Protein AF-A0A8B5XJU7-F1 (afdb_monomer_lite)

Foldseek 3Di:
DDDDDPVVPDPDDDWDDFDWDPDDDPQWDWDDAPCVVPDDPDTTTGNDPPGDDDDPPDDDDHDDPDPD

Organism: Streptococcus pneumoniae (NCBI:txid1313)

Sequence (68 aa):
MKKVKLGEVLSLKKGKKATVLAEQTTLSQRYIQIDDLRNNNNLKFTESLNMTEALPDDILIAWDGANA

pLDDT: mean 90.56, std 10.79, range [46.66, 97.75]

Structure (mmCIF, N/CA/C/O backbone):
data_AF-A0A8B5XJU7-F1
#
_entry.id   AF-A0A8B5XJU7-F1
#
loop_
_atom_site.group_PDB
_atom_site.id
_atom_site.type_symbol
_atom_site.label_atom_id
_atom_site.label_alt_id
_atom_site.label_comp_id
_atom_site.label_asym_id
_atom_site.label_entity_id
_atom_site.label_seq_id
_atom_site.pdbx_PDB_ins_code
_atom_site.Cartn_x
_atom_site.Cartn_y
_atom_site.Cartn_z
_atom_site.occupancy
_atom_site.B_iso_or_equiv
_atom_site.auth_seq_id
_atom_site.auth_comp_id
_atom_site.auth_asym_id
_atom_site.auth_atom_id
_atom_site.pdbx_PDB_model_num
ATOM 1 N N . MET A 1 1 ? -22.612 1.913 25.023 1.00 80.25 1 MET A N 1
ATOM 2 C CA . MET A 1 1 ? -21.241 1.718 24.491 1.00 80.25 1 MET A CA 1
ATOM 3 C C . MET A 1 1 ? -20.422 2.980 24.701 1.00 80.25 1 MET A C 1
ATOM 5 O O . MET A 1 1 ? -20.950 4.065 24.483 1.00 80.25 1 MET A O 1
ATOM 9 N N . LYS A 1 2 ? -19.153 2.848 25.106 1.00 92.75 2 LYS A N 1
ATOM 10 C CA . LYS A 1 2 ? -18.206 3.970 25.181 1.00 92.75 2 LYS A CA 1
ATOM 11 C C . LYS A 1 2 ? -17.663 4.267 23.779 1.00 92.75 2 LYS A C 1
ATOM 13 O O . LYS A 1 2 ? -17.301 3.339 23.065 1.00 92.75 2 LYS A O 1
ATOM 18 N N . LYS A 1 3 ? -17.610 5.543 23.394 1.00 94.50 3 LYS A N 1
ATOM 19 C CA . LYS A 1 3 ? -16.935 5.994 22.168 1.00 94.50 3 LYS A CA 1
ATOM 20 C C . LYS A 1 3 ? -15.479 6.318 22.507 1.00 94.50 3 LYS A C 1
ATOM 22 O O . LYS A 1 3 ? -15.235 7.003 23.497 1.00 94.50 3 LYS A O 1
ATOM 27 N N . VAL A 1 4 ? -14.541 5.822 21.710 1.00 95.62 4 VAL A N 1
ATOM 28 C CA . VAL A 1 4 ? -13.094 6.076 21.837 1.00 95.62 4 VAL A CA 1
ATOM 29 C C . VAL A 1 4 ? -12.527 6.422 20.464 1.00 95.62 4 VAL A C 1
ATOM 31 O O . VAL A 1 4 ? -13.134 6.069 19.448 1.00 95.62 4 VAL A O 1
ATOM 34 N N . LYS A 1 5 ? -11.398 7.135 20.409 1.00 94.81 5 LYS A N 1
ATOM 35 C CA . LYS A 1 5 ? -10.750 7.425 19.121 1.00 94.81 5 LYS A CA 1
ATOM 36 C C . LYS A 1 5 ? -10.002 6.187 18.638 1.00 94.81 5 LYS A C 1
ATOM 38 O O . LYS A 1 5 ? -9.393 5.480 19.429 1.00 94.81 5 LYS A O 1
ATOM 43 N N . LEU A 1 6 ? -9.978 5.957 17.326 1.00 92.12 6 LEU A N 1
ATOM 44 C CA . LEU A 1 6 ? -9.314 4.780 16.756 1.00 92.12 6 LEU A CA 1
ATOM 45 C C . LEU A 1 6 ? -7.813 4.731 17.095 1.00 92.12 6 LEU A C 1
ATOM 47 O O . LEU A 1 6 ? -7.307 3.695 17.510 1.00 92.12 6 LEU A O 1
ATOM 51 N N . GLY A 1 7 ? -7.128 5.876 17.013 1.00 93.19 7 GLY A N 1
ATOM 52 C CA . GLY A 1 7 ? -5.707 5.994 17.358 1.00 93.19 7 GLY A CA 1
ATOM 53 C C . GLY A 1 7 ? -5.375 5.784 18.842 1.00 93.19 7 GLY A C 1
ATOM 54 O O . GLY A 1 7 ? -4.203 5.720 19.186 1.00 93.19 7 GLY A O 1
ATOM 55 N N . GLU A 1 8 ? -6.380 5.691 19.723 1.00 94.94 8 GLU A N 1
ATOM 56 C CA . GLU A 1 8 ? -6.182 5.318 21.134 1.00 94.94 8 GLU A CA 1
ATOM 57 C C . GLU A 1 8 ? -6.134 3.793 21.323 1.00 94.94 8 GLU A C 1
ATOM 59 O O . GLU A 1 8 ? -5.699 3.323 22.369 1.00 94.94 8 GLU A O 1
ATOM 64 N N . VAL A 1 9 ? -6.590 3.021 20.330 1.00 94.56 9 VAL A N 1
ATOM 65 C CA . VAL A 1 9 ? -6.713 1.555 20.404 1.00 94.56 9 VAL A CA 1
ATOM 66 C C . VAL A 1 9 ? -5.693 0.857 19.506 1.00 94.56 9 VAL A C 1
ATOM 68 O O . VAL A 1 9 ? -5.272 -0.256 19.804 1.00 94.56 9 VAL A O 1
ATOM 71 N N . LEU A 1 10 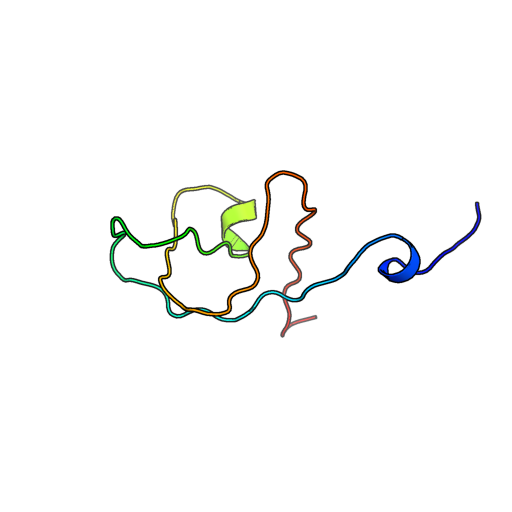? -5.286 1.501 18.410 1.00 93.50 10 LEU A N 1
ATOM 72 C CA . LEU A 1 10 ? -4.362 0.934 17.434 1.00 93.50 10 LEU A CA 1
ATOM 73 C C . LEU A 1 10 ? -3.463 1.999 16.802 1.00 93.50 10 LEU A C 1
ATOM 75 O O . LEU A 1 10 ? -3.773 3.192 16.808 1.00 93.50 10 LEU A O 1
ATOM 79 N N . SER A 1 11 ? -2.340 1.564 16.230 1.00 93.81 11 SER A N 1
ATOM 80 C CA . SER A 1 11 ? -1.438 2.451 15.499 1.00 93.81 11 SER A CA 1
ATOM 81 C C . SER A 1 11 ? -1.960 2.712 14.088 1.00 93.81 11 SER A C 1
ATOM 83 O O . SER A 1 11 ? -2.254 1.774 13.352 1.00 93.81 11 SER A O 1
ATOM 85 N N . LEU A 1 12 ? -2.009 3.979 13.679 1.00 93.56 12 LEU A N 1
ATOM 86 C CA . LEU A 1 12 ? -2.418 4.378 12.333 1.00 93.56 12 LEU A CA 1
ATOM 87 C C . LEU A 1 12 ? -1.197 4.810 11.517 1.00 93.56 12 LEU A C 1
ATOM 89 O O . LEU A 1 12 ? -0.470 5.720 11.919 1.00 93.56 12 LEU A O 1
ATOM 93 N N . LYS A 1 13 ? -0.995 4.199 10.346 1.00 93.19 13 LYS A N 1
ATOM 94 C CA . LYS A 1 13 ? 0.033 4.595 9.371 1.00 93.19 13 LYS A CA 1
ATOM 95 C C . LYS A 1 13 ? -0.624 4.861 8.022 1.00 93.19 13 LYS A C 1
ATOM 97 O O . LYS A 1 13 ? -1.432 4.068 7.554 1.00 93.19 13 LYS A O 1
ATOM 102 N N . LYS A 1 14 ? -0.279 5.983 7.385 1.00 91.50 14 LYS A N 1
ATOM 103 C CA . LYS A 1 14 ? -0.755 6.290 6.029 1.00 91.50 14 LYS A CA 1
ATOM 104 C C . LYS A 1 14 ? 0.065 5.524 4.993 1.00 91.50 14 LYS A C 1
ATOM 106 O O . LYS A 1 14 ? 1.284 5.400 5.133 1.00 91.50 14 LYS A O 1
ATOM 111 N N . GLY A 1 15 ? -0.600 5.065 3.936 1.00 91.62 15 GLY A N 1
ATOM 112 C CA . GLY A 1 15 ? 0.077 4.580 2.737 1.00 91.62 15 GLY A CA 1
ATOM 113 C C . GLY A 1 15 ? 0.918 5.687 2.095 1.00 91.62 15 GLY A C 1
ATOM 114 O O . GLY A 1 15 ? 0.612 6.874 2.224 1.00 91.62 15 GLY A O 1
ATOM 115 N N . LYS A 1 16 ? 1.992 5.295 1.409 1.00 92.38 16 LYS A N 1
ATOM 116 C CA . LYS A 1 16 ? 2.854 6.207 0.649 1.00 92.38 16 LYS A CA 1
ATOM 117 C C . LYS A 1 16 ? 2.708 5.926 -0.842 1.00 92.38 16 LYS A C 1
ATOM 119 O O . LYS A 1 16 ? 2.405 4.804 -1.249 1.00 92.38 16 LYS A O 1
ATOM 124 N N . LYS A 1 17 ? 2.920 6.953 -1.663 1.00 92.12 17 LYS A N 1
ATOM 125 C CA . LYS A 1 17 ? 2.992 6.785 -3.115 1.00 92.12 17 LYS A CA 1
ATOM 126 C C . LYS A 1 17 ? 4.311 6.096 -3.461 1.00 92.12 17 LYS A C 1
ATOM 128 O O . LYS A 1 17 ? 5.361 6.578 -3.046 1.00 92.12 17 LYS A O 1
ATOM 133 N N . ALA A 1 18 ? 4.236 4.995 -4.198 1.00 94.38 18 ALA A N 1
ATOM 134 C CA . ALA A 1 18 ? 5.398 4.252 -4.673 1.00 94.38 18 ALA A CA 1
ATOM 135 C C . ALA A 1 18 ? 5.614 4.495 -6.170 1.00 94.38 18 ALA A C 1
ATOM 137 O O . ALA A 1 18 ? 4.666 4.813 -6.897 1.00 94.38 18 ALA A O 1
ATOM 138 N N . THR A 1 19 ? 6.838 4.278 -6.644 1.00 96.56 19 THR A N 1
ATOM 139 C CA . THR A 1 19 ? 7.091 4.099 -8.077 1.00 96.56 19 THR A CA 1
ATOM 140 C C . THR A 1 19 ? 6.694 2.680 -8.467 1.00 96.56 19 THR A C 1
ATOM 142 O O . THR A 1 19 ? 7.155 1.716 -7.853 1.00 96.56 19 THR A O 1
ATOM 145 N N . VAL A 1 20 ? 5.820 2.552 -9.464 1.00 96.81 20 VAL A N 1
ATOM 146 C CA . VAL A 1 20 ? 5.358 1.253 -9.969 1.00 96.81 20 VAL A CA 1
ATOM 147 C C . VAL A 1 20 ? 6.350 0.740 -11.003 1.00 96.81 20 VAL A C 1
ATOM 149 O O . VAL A 1 20 ? 6.744 1.484 -11.901 1.00 96.81 20 VAL A O 1
ATOM 152 N N . LEU A 1 21 ? 6.746 -0.521 -10.872 1.00 97.25 21 LEU A N 1
ATOM 153 C CA . LEU A 1 21 ? 7.575 -1.199 -11.861 1.00 97.25 21 LEU A CA 1
ATOM 154 C C . LEU A 1 21 ? 6.731 -1.645 -13.058 1.00 97.25 21 LEU A C 1
ATOM 156 O O . LEU A 1 21 ? 5.567 -2.011 -12.899 1.00 97.25 21 LEU A O 1
ATOM 160 N N . ALA A 1 22 ? 7.332 -1.638 -14.249 1.00 95.31 22 ALA A N 1
ATOM 161 C CA . ALA A 1 22 ? 6.698 -2.181 -15.450 1.00 95.31 22 ALA A CA 1
ATOM 162 C C . ALA A 1 22 ? 6.559 -3.712 -15.381 1.00 95.31 22 ALA A C 1
ATOM 164 O O . ALA A 1 22 ? 5.578 -4.263 -15.871 1.00 95.31 22 ALA A O 1
ATOM 165 N N . GLU A 1 23 ? 7.518 -4.379 -14.737 1.00 95.25 23 GLU A N 1
ATOM 166 C CA . GLU A 1 23 ? 7.573 -5.832 -14.586 1.00 95.25 23 GLU A CA 1
ATOM 167 C C . GLU A 1 23 ? 7.952 -6.208 -13.148 1.00 95.25 23 GLU A C 1
ATOM 169 O O . GLU A 1 23 ? 8.615 -5.446 -12.440 1.00 95.25 23 GLU A O 1
ATOM 174 N N . GLN A 1 24 ? 7.514 -7.388 -12.706 1.00 96.62 24 GLN A N 1
ATOM 175 C CA . GLN A 1 24 ? 7.881 -7.938 -11.403 1.00 96.62 24 GLN A CA 1
ATOM 176 C C . GLN A 1 24 ? 9.331 -8.439 -11.425 1.00 96.62 24 GLN A C 1
ATOM 178 O O . GLN A 1 24 ? 9.747 -9.128 -12.352 1.00 96.62 24 GLN A O 1
ATOM 183 N N . THR A 1 25 ? 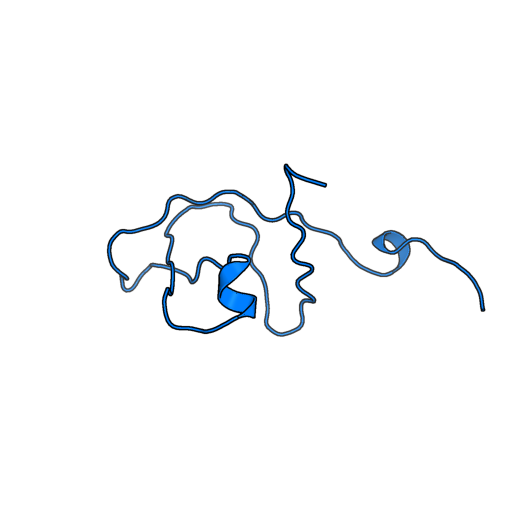10.073 -8.163 -10.356 1.00 97.25 25 THR A N 1
ATOM 184 C CA . THR A 1 25 ? 11.434 -8.674 -10.141 1.00 97.25 25 THR A CA 1
ATOM 185 C C . THR A 1 25 ? 11.481 -9.574 -8.903 1.00 97.25 25 THR A C 1
ATOM 187 O O . THR A 1 25 ? 10.535 -9.626 -8.111 1.00 97.25 25 THR A O 1
ATOM 190 N N . THR A 1 26 ? 12.618 -10.234 -8.680 1.00 97.00 26 THR A N 1
ATOM 191 C CA . THR A 1 26 ? 12.872 -11.025 -7.464 1.00 97.00 26 THR A CA 1
ATOM 192 C C . THR A 1 26 ? 13.002 -10.182 -6.194 1.00 97.00 26 THR A C 1
ATOM 194 O O . THR A 1 26 ? 12.884 -10.727 -5.102 1.00 97.00 26 THR A O 1
ATOM 197 N N . LEU A 1 27 ? 13.282 -8.881 -6.321 1.00 96.69 27 LEU A N 1
ATOM 198 C CA . LEU A 1 27 ? 13.442 -7.955 -5.192 1.00 96.69 27 LEU A CA 1
ATOM 199 C C . LEU A 1 27 ? 12.182 -7.121 -4.941 1.00 96.69 27 LEU A C 1
ATOM 201 O O . LEU A 1 27 ? 12.032 -6.523 -3.877 1.00 96.69 27 LEU A O 1
ATOM 205 N N . SER A 1 28 ? 11.281 -7.078 -5.919 1.00 97.25 28 SER A N 1
ATOM 206 C CA . SER A 1 28 ? 10.072 -6.279 -5.841 1.00 97.25 28 SER A CA 1
ATOM 207 C C . SER A 1 28 ? 9.082 -6.806 -4.804 1.00 97.25 28 SER A C 1
ATOM 209 O O . SER A 1 28 ? 8.884 -8.009 -4.632 1.00 97.25 28 SER A O 1
ATOM 211 N N . GLN A 1 29 ? 8.410 -5.871 -4.143 1.00 96.75 29 GLN A N 1
ATOM 212 C CA . GLN A 1 29 ? 7.319 -6.135 -3.217 1.00 96.75 29 GLN A CA 1
ATOM 213 C C . GLN A 1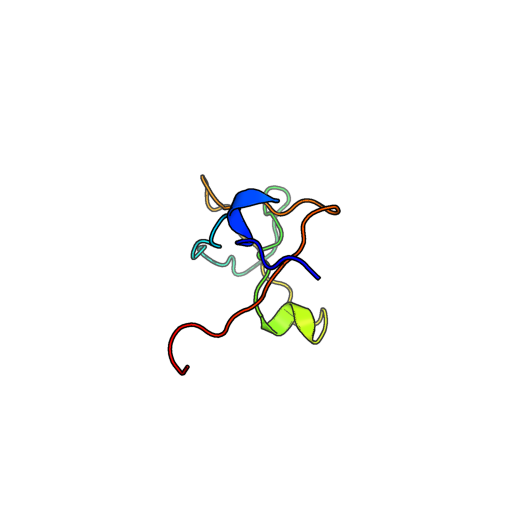 29 ? 5.978 -5.754 -3.847 1.00 96.75 29 GLN A C 1
ATOM 215 O O . GLN A 1 29 ? 5.899 -4.897 -4.734 1.00 96.75 29 GLN A O 1
ATOM 220 N N . ARG A 1 30 ? 4.898 -6.380 -3.369 1.00 95.81 30 ARG A N 1
ATOM 221 C CA . ARG A 1 30 ? 3.523 -6.041 -3.757 1.00 95.81 30 ARG A CA 1
ATOM 222 C C . ARG A 1 30 ? 3.198 -4.600 -3.371 1.00 95.81 30 ARG A C 1
ATOM 224 O O . ARG A 1 30 ? 3.291 -4.237 -2.203 1.00 95.81 30 ARG A O 1
ATOM 231 N N . TYR A 1 31 ? 2.748 -3.805 -4.338 1.00 96.00 31 TYR A N 1
ATOM 232 C CA . TYR A 1 31 ? 2.217 -2.472 -4.081 1.00 96.00 31 TYR A CA 1
ATOM 233 C C . TYR A 1 31 ? 0.689 -2.503 -4.116 1.00 96.00 31 TYR A C 1
ATOM 235 O O . TYR A 1 31 ? 0.091 -2.579 -5.187 1.00 96.00 31 TYR A O 1
ATOM 243 N N . ILE A 1 32 ? 0.077 -2.463 -2.932 1.00 93.25 32 ILE A N 1
ATOM 244 C CA . ILE A 1 32 ? -1.375 -2.569 -2.748 1.00 93.25 32 ILE A CA 1
ATOM 245 C C . ILE A 1 32 ? -2.036 -1.218 -3.045 1.00 93.25 32 ILE A C 1
ATOM 247 O O . ILE A 1 32 ? -1.655 -0.188 -2.482 1.00 93.25 32 ILE A O 1
ATOM 251 N N . GLN A 1 33 ? -3.047 -1.221 -3.908 1.00 90.00 33 GLN A N 1
ATOM 252 C CA . GLN A 1 33 ? -3.881 -0.074 -4.248 1.00 90.00 33 GLN A CA 1
ATOM 253 C C . GLN A 1 33 ? -5.368 -0.389 -4.042 1.00 90.00 33 GLN A C 1
ATOM 255 O O . GLN A 1 33 ? -5.759 -1.514 -3.748 1.00 90.00 33 GLN A O 1
ATOM 260 N N . ILE A 1 34 ? -6.226 0.623 -4.194 1.00 88.69 34 ILE A N 1
ATOM 261 C CA . ILE A 1 34 ? -7.677 0.457 -4.019 1.00 88.69 34 ILE A CA 1
ATOM 262 C C . ILE A 1 34 ? -8.285 -0.554 -5.005 1.00 88.69 34 ILE A C 1
ATOM 264 O O . ILE A 1 34 ? -9.263 -1.220 -4.677 1.00 88.69 34 ILE A O 1
ATOM 268 N N . ASP A 1 35 ? -7.695 -0.702 -6.195 1.00 86.88 35 ASP A N 1
ATOM 269 C CA . ASP A 1 35 ? -8.155 -1.665 -7.198 1.00 86.88 35 ASP A CA 1
ATOM 270 C C . ASP A 1 35 ? -7.950 -3.122 -6.750 1.00 86.88 35 ASP A C 1
ATOM 272 O O . ASP A 1 35 ? -8.753 -3.979 -7.127 1.00 86.88 35 ASP A O 1
ATOM 276 N N . ASP A 1 36 ? -6.962 -3.395 -5.887 1.00 89.81 36 ASP A N 1
ATOM 277 C CA . ASP A 1 36 ? -6.709 -4.726 -5.318 1.00 89.81 36 ASP A CA 1
ATOM 278 C C . ASP A 1 36 ? -7.847 -5.193 -4.388 1.00 89.81 36 ASP A C 1
ATOM 280 O O . ASP A 1 36 ? -7.987 -6.387 -4.141 1.00 89.81 36 ASP A O 1
ATOM 284 N N . LEU A 1 37 ? -8.723 -4.288 -3.920 1.00 87.62 37 LEU A N 1
ATOM 285 C CA . LEU A 1 37 ? -9.942 -4.677 -3.196 1.00 87.62 37 LEU A CA 1
ATOM 286 C C . LEU A 1 37 ? -10.991 -5.347 -4.095 1.00 87.62 37 LEU A C 1
ATOM 288 O O . LEU A 1 37 ? -11.941 -5.937 -3.584 1.00 87.62 37 LEU A O 1
ATOM 292 N N . ARG A 1 38 ? -10.867 -5.220 -5.424 1.00 87.62 38 ARG A N 1
ATOM 293 C CA . ARG A 1 38 ? -11.837 -5.769 -6.383 1.00 87.62 38 ARG A CA 1
ATOM 294 C C . ARG A 1 38 ? -11.408 -7.130 -6.918 1.00 87.62 38 ARG A C 1
ATOM 296 O O . ARG A 1 38 ? -12.216 -8.052 -6.933 1.00 87.62 38 ARG A O 1
ATOM 303 N N . ASN A 1 39 ? -10.177 -7.241 -7.421 1.00 89.69 39 ASN A N 1
ATOM 304 C CA . ASN A 1 39 ? -9.601 -8.485 -7.937 1.00 89.69 39 ASN A CA 1
ATOM 305 C C . ASN A 1 39 ? -8.074 -8.380 -8.094 1.00 89.69 39 ASN A C 1
ATOM 307 O O . ASN A 1 39 ? -7.495 -7.299 -8.049 1.00 89.69 39 ASN A O 1
ATOM 311 N N . ASN A 1 40 ? -7.447 -9.526 -8.365 1.00 90.88 40 ASN A N 1
ATOM 312 C CA . ASN A 1 40 ? -6.002 -9.683 -8.514 1.00 90.88 40 ASN A CA 1
ATOM 313 C C . ASN A 1 40 ? -5.521 -9.616 -9.980 1.00 90.88 40 ASN A C 1
ATOM 315 O O . ASN A 1 40 ? -4.488 -10.193 -10.302 1.00 90.88 40 ASN A O 1
ATOM 319 N N . ASN A 1 41 ? -6.242 -8.954 -10.892 1.00 91.56 41 ASN A N 1
ATOM 320 C CA . ASN A 1 41 ? -5.874 -8.972 -12.317 1.00 91.56 41 ASN A CA 1
ATOM 321 C C . ASN A 1 41 ? -4.766 -7.966 -12.668 1.00 91.56 41 ASN A C 1
ATOM 323 O O . ASN A 1 41 ? -3.979 -8.217 -13.572 1.00 91.56 41 ASN A O 1
ATOM 327 N N . ASN A 1 42 ? -4.690 -6.838 -11.953 1.00 89.06 42 ASN A N 1
ATOM 328 C CA . ASN A 1 42 ? -3.757 -5.737 -12.233 1.00 89.06 42 ASN A CA 1
ATOM 329 C C . ASN A 1 42 ? -2.763 -5.549 -11.088 1.00 89.06 42 ASN A C 1
ATOM 331 O O . ASN A 1 42 ? -2.641 -4.486 -10.480 1.00 89.06 42 ASN A O 1
ATOM 335 N N . LEU A 1 43 ? -2.069 -6.638 -10.793 1.00 94.50 43 LEU A N 1
ATOM 336 C CA . LEU A 1 43 ? -1.050 -6.737 -9.769 1.00 94.50 43 LEU A CA 1
ATOM 337 C C . LEU A 1 43 ? 0.094 -5.725 -10.000 1.00 94.50 43 LEU A C 1
ATOM 339 O O . LEU A 1 43 ? 0.806 -5.818 -10.992 1.00 94.50 43 LEU A O 1
ATOM 343 N N . LYS A 1 44 ? 0.325 -4.811 -9.044 1.00 95.81 44 LYS A N 1
ATOM 344 C CA . LYS A 1 44 ? 1.430 -3.833 -9.094 1.00 95.81 44 LYS A CA 1
ATOM 345 C C . LYS A 1 44 ? 2.549 -4.162 -8.113 1.00 95.81 44 LYS A C 1
ATOM 347 O O . LYS A 1 44 ? 2.316 -4.719 -7.039 1.00 95.81 44 LYS A O 1
ATOM 352 N N . PHE A 1 45 ? 3.765 -3.782 -8.490 1.00 97.50 45 PHE A N 1
ATOM 353 C CA . PHE A 1 45 ? 4.982 -4.069 -7.738 1.00 97.50 45 PHE A CA 1
ATOM 354 C C . PHE A 1 45 ? 5.863 -2.825 -7.620 1.00 97.50 45 PHE A C 1
ATOM 356 O O . PHE A 1 45 ? 5.800 -1.921 -8.458 1.00 97.50 45 PHE A O 1
ATOM 363 N N . THR A 1 46 ? 6.667 -2.765 -6.561 1.00 97.69 46 THR A N 1
ATOM 364 C CA . THR A 1 46 ? 7.601 -1.669 -6.297 1.00 97.69 46 THR A CA 1
ATOM 365 C C . THR A 1 46 ? 8.870 -2.171 -5.618 1.00 97.69 46 THR A C 1
ATOM 367 O O . THR A 1 46 ? 8.842 -3.144 -4.873 1.00 97.69 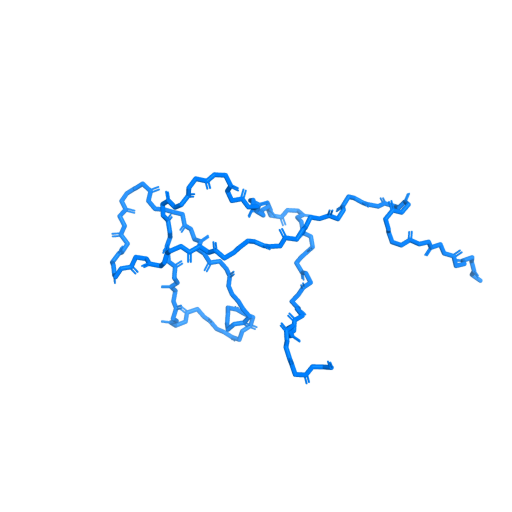46 THR A O 1
ATOM 370 N N . GLU A 1 47 ? 9.970 -1.462 -5.845 1.00 97.75 47 GLU A N 1
ATOM 371 C CA . GLU A 1 47 ? 11.214 -1.558 -5.066 1.00 97.75 47 GLU A CA 1
ATOM 372 C C . GLU A 1 47 ? 11.494 -0.249 -4.300 1.00 97.75 47 GLU A C 1
ATOM 374 O O . GLU A 1 47 ? 12.610 0.010 -3.855 1.00 97.75 47 GLU A O 1
ATOM 379 N N . SER A 1 48 ? 10.485 0.623 -4.160 1.00 96.69 48 SER A N 1
ATOM 380 C CA . SER A 1 48 ? 10.637 1.881 -3.421 1.00 96.69 48 SER A CA 1
ATOM 381 C C . SER A 1 48 ? 11.017 1.602 -1.966 1.00 96.69 48 SER A C 1
ATOM 383 O O . SER A 1 48 ? 10.402 0.775 -1.296 1.00 96.69 48 SER A O 1
ATOM 385 N N . LEU A 1 49 ? 12.001 2.338 -1.455 1.00 94.81 49 LEU A N 1
ATOM 386 C CA . LEU A 1 49 ? 12.436 2.235 -0.064 1.00 94.81 49 LEU A CA 1
ATOM 387 C C . LEU A 1 49 ? 11.548 3.076 0.863 1.00 94.81 49 LEU A C 1
ATOM 389 O O . LEU A 1 49 ? 10.889 4.025 0.437 1.00 94.81 49 LEU A O 1
ATOM 393 N N . ASN A 1 50 ? 11.584 2.769 2.162 1.00 93.00 50 ASN A N 1
ATOM 394 C CA . ASN A 1 50 ? 10.876 3.509 3.217 1.00 93.00 50 ASN A CA 1
ATOM 395 C C . ASN A 1 50 ? 9.348 3.565 3.034 1.00 93.00 50 ASN A C 1
ATOM 397 O O . ASN A 1 50 ? 8.700 4.543 3.432 1.00 93.00 50 ASN A O 1
ATOM 401 N N . MET A 1 51 ? 8.769 2.526 2.437 1.00 95.06 51 MET A N 1
ATOM 402 C CA . MET A 1 51 ? 7.327 2.384 2.257 1.00 95.06 51 MET A CA 1
ATOM 403 C C . MET A 1 51 ? 6.627 1.996 3.561 1.00 95.06 51 MET A C 1
ATOM 405 O O . MET A 1 51 ? 7.252 1.538 4.516 1.00 95.06 51 MET A O 1
ATOM 409 N N . THR A 1 52 ? 5.315 2.222 3.616 1.00 95.19 52 THR A N 1
ATOM 410 C CA . THR A 1 52 ? 4.486 1.643 4.677 1.00 95.19 52 THR A CA 1
ATOM 411 C C . THR A 1 52 ? 4.226 0.190 4.307 1.00 95.19 52 THR A C 1
ATOM 413 O O . THR A 1 52 ? 3.530 -0.069 3.328 1.00 95.19 52 THR A O 1
ATOM 416 N N . GLU A 1 53 ? 4.815 -0.729 5.063 1.00 95.19 53 GLU A N 1
ATOM 417 C CA . GLU A 1 53 ? 4.579 -2.165 4.933 1.00 95.19 53 GLU A CA 1
ATOM 418 C C . GLU A 1 53 ? 3.280 -2.549 5.648 1.00 95.19 53 GLU A C 1
ATOM 420 O O . GLU A 1 53 ? 3.002 -2.042 6.738 1.00 95.19 53 GLU A O 1
ATOM 425 N N . ALA A 1 54 ? 2.492 -3.408 5.002 1.00 94.50 54 ALA A N 1
ATOM 426 C CA . ALA A 1 54 ? 1.294 -4.015 5.562 1.00 94.50 54 ALA A CA 1
ATOM 427 C C . ALA A 1 54 ? 1.565 -5.495 5.829 1.00 94.50 54 ALA A C 1
ATOM 429 O O . ALA A 1 54 ? 2.028 -6.210 4.937 1.00 94.50 54 ALA A O 1
ATOM 430 N N . LEU A 1 55 ? 1.265 -5.943 7.042 1.00 94.94 55 LEU A N 1
ATOM 431 C CA . LEU A 1 55 ? 1.398 -7.330 7.468 1.00 94.94 55 LEU A CA 1
ATOM 432 C C . LEU A 1 55 ? 0.041 -8.052 7.387 1.00 94.94 55 LEU A C 1
ATOM 434 O O . LEU A 1 55 ? -0.999 -7.394 7.359 1.00 94.94 55 LEU A O 1
ATOM 438 N N . PRO A 1 56 ? 0.012 -9.397 7.371 1.00 94.56 56 PRO A N 1
ATOM 439 C CA . PRO A 1 56 ? -1.240 -10.157 7.296 1.00 94.56 56 PRO A CA 1
ATOM 440 C C . PRO A 1 56 ? -2.266 -9.84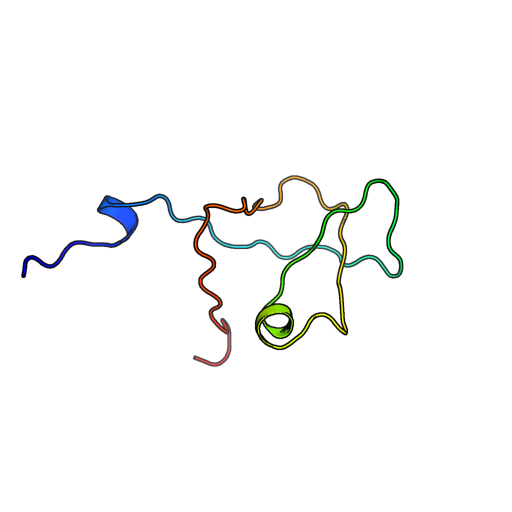4 8.397 1.00 94.56 56 PRO A C 1
ATOM 442 O O . PRO A 1 56 ? -3.463 -9.962 8.151 1.00 94.56 56 PRO A O 1
ATOM 445 N N . ASP A 1 57 ? -1.807 -9.424 9.579 1.00 94.88 57 ASP A N 1
ATOM 446 C CA . ASP A 1 57 ? -2.665 -9.094 10.726 1.00 94.88 57 ASP A CA 1
ATOM 447 C C . ASP A 1 57 ? -3.111 -7.618 10.748 1.00 94.88 57 ASP A C 1
ATOM 449 O O . ASP A 1 57 ? -3.859 -7.201 11.637 1.00 94.88 57 ASP A O 1
ATOM 453 N N . ASP A 1 58 ? -2.663 -6.809 9.783 1.00 95.19 58 ASP A N 1
ATOM 454 C CA . ASP A 1 58 ? -3.054 -5.408 9.681 1.00 95.19 58 ASP A CA 1
ATOM 455 C C . ASP A 1 58 ? -4.438 -5.250 9.038 1.00 95.19 58 ASP A C 1
ATOM 457 O O . ASP A 1 58 ? -4.821 -5.946 8.097 1.00 95.19 58 ASP A O 1
ATOM 461 N N . ILE A 1 59 ? -5.178 -4.238 9.497 1.00 93.00 59 ILE A N 1
ATOM 462 C CA . ILE A 1 59 ? -6.422 -3.811 8.853 1.00 93.00 59 ILE A CA 1
ATOM 463 C C . ILE A 1 59 ? -6.105 -2.697 7.858 1.00 93.00 59 ILE A C 1
ATOM 465 O O . ILE A 1 59 ? -5.704 -1.594 8.238 1.00 93.00 59 ILE A O 1
ATOM 469 N N . LEU A 1 60 ? -6.351 -2.963 6.575 1.00 92.38 60 LEU A N 1
ATOM 470 C CA . LEU A 1 60 ? -6.251 -1.962 5.519 1.00 92.38 60 LEU A CA 1
ATOM 471 C C . LEU A 1 60 ? -7.572 -1.213 5.359 1.00 92.38 60 LEU A C 1
ATOM 473 O O . LEU A 1 60 ? -8.606 -1.794 5.036 1.00 92.38 60 LEU A O 1
ATOM 477 N N . ILE A 1 61 ? -7.522 0.104 5.542 1.00 90.19 61 ILE A N 1
ATOM 478 C CA . ILE A 1 61 ? -8.644 0.999 5.259 1.00 90.19 61 ILE A CA 1
ATOM 479 C C . ILE A 1 61 ? -8.319 1.725 3.959 1.00 90.19 61 ILE A C 1
ATOM 481 O O . ILE A 1 61 ? -7.512 2.657 3.944 1.00 90.19 61 ILE A O 1
ATOM 485 N N . ALA A 1 62 ? -8.930 1.289 2.858 1.00 87.62 62 ALA A N 1
ATOM 486 C CA . ALA A 1 62 ? -8.854 2.038 1.615 1.00 87.62 62 ALA A CA 1
ATOM 487 C C . ALA A 1 62 ? -9.785 3.247 1.692 1.00 87.62 62 ALA A C 1
ATOM 489 O O . ALA A 1 62 ? -10.962 3.130 2.029 1.00 87.62 62 ALA A O 1
ATOM 490 N N . TRP A 1 63 ? -9.238 4.408 1.362 1.00 81.31 63 TRP A N 1
ATOM 491 C CA . TRP A 1 63 ? -9.972 5.659 1.294 1.00 81.31 63 TRP A CA 1
ATOM 492 C C . TRP A 1 63 ? -9.561 6.364 0.008 1.00 81.31 63 TRP A C 1
ATOM 494 O O . TRP A 1 63 ? -8.370 6.587 -0.218 1.00 81.31 63 TRP A O 1
ATOM 504 N N . ASP A 1 64 ? -10.532 6.705 -0.833 1.00 73.94 64 ASP A N 1
ATOM 505 C CA . ASP A 1 64 ? -10.286 7.483 -2.045 1.00 73.94 64 ASP A CA 1
ATOM 506 C C . ASP A 1 64 ? -10.050 8.955 -1.671 1.00 73.94 64 ASP A C 1
ATOM 508 O O . ASP A 1 64 ? -10.967 9.691 -1.309 1.00 73.94 64 ASP A O 1
ATOM 512 N N . GLY A 1 65 ? -8.781 9.354 -1.610 1.00 59.75 65 GLY A N 1
ATOM 513 C CA . GLY A 1 65 ? -8.358 10.656 -1.104 1.00 59.75 65 GLY A CA 1
ATOM 514 C C . GLY A 1 65 ? -7.986 11.647 -2.202 1.00 59.75 65 GLY A C 1
ATOM 515 O O . GLY A 1 65 ? -6.800 11.937 -2.342 1.00 59.75 65 GLY A O 1
ATOM 516 N N . ALA A 1 66 ? -8.994 12.161 -2.923 1.00 46.66 66 ALA A N 1
ATOM 517 C CA . ALA A 1 66 ? -9.024 13.481 -3.594 1.00 46.66 66 ALA A CA 1
ATOM 518 C C . ALA A 1 66 ? -10.441 13.913 -4.073 1.00 46.66 66 ALA A C 1
ATOM 520 O O . ALA A 1 66 ? -10.616 15.085 -4.392 1.00 46.66 66 ALA A O 1
ATOM 521 N N . ASN A 1 67 ? -11.435 13.006 -4.107 1.00 50.25 67 ASN A N 1
ATOM 522 C CA . ASN A 1 67 ? -12.837 13.264 -4.509 1.00 50.25 67 ASN A CA 1
ATOM 523 C C . ASN A 1 67 ? -13.875 12.948 -3.402 1.00 50.25 67 ASN A C 1
ATOM 525 O O . ASN A 1 67 ? -15.026 12.631 -3.704 1.00 50.25 67 ASN A O 1
ATOM 529 N N . ALA A 1 68 ? -13.475 13.017 -2.130 1.00 47.62 68 ALA A N 1
ATOM 530 C CA . ALA A 1 68 ? -14.388 12.999 -0.982 1.00 47.62 68 ALA A CA 1
ATOM 531 C C . ALA A 1 68 ? -14.484 14.397 -0.364 1.00 47.62 68 ALA A C 1
ATOM 5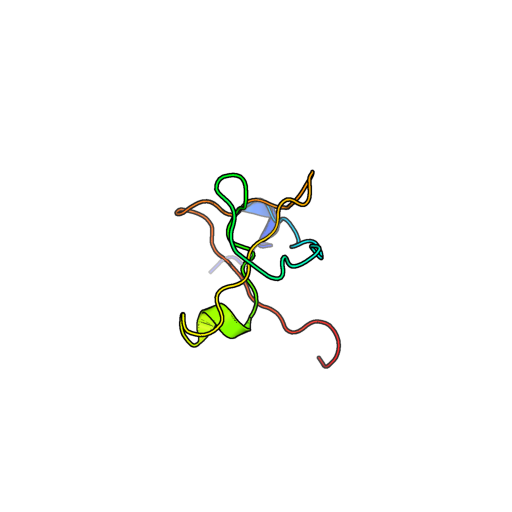33 O O . ALA A 1 68 ? -13.423 15.062 -0.291 1.00 47.62 68 ALA A O 1
#

Radius of gyration: 14.65 Å; chains: 1; bounding box: 35×24×41 Å

Secondary structure (DSSP, 8-state):
-----GGGTS--------PPPSS--SS-EE---GGGGT-SSS--EE--SS-----TTPPP-----S--